Protein AF-A0A2E3XR03-F1 (afdb_monomer_lite)

Structure (mmCIF, N/CA/C/O backbone):
data_AF-A0A2E3XR03-F1
#
_entry.id   AF-A0A2E3XR03-F1
#
loop_
_atom_site.group_PDB
_atom_site.id
_atom_site.type_symbol
_atom_site.label_atom_id
_atom_site.label_alt_id
_atom_site.label_comp_id
_atom_site.label_asym_id
_atom_site.label_entity_id
_atom_site.label_seq_id
_atom_site.pdbx_PDB_ins_code
_atom_site.Cartn_x
_atom_site.Cartn_y
_atom_site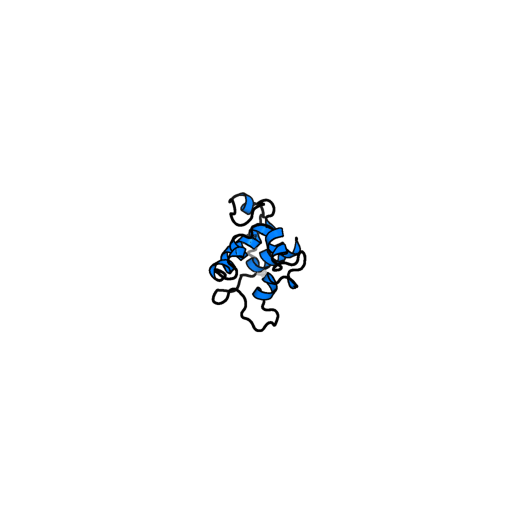.Cartn_z
_atom_site.occupancy
_atom_site.B_iso_or_equiv
_atom_site.auth_seq_id
_atom_site.auth_comp_id
_atom_site.auth_asym_id
_atom_site.auth_atom_id
_atom_site.pdbx_PDB_model_num
ATOM 1 N N . MET A 1 1 ? 19.435 50.518 60.072 1.00 50.97 1 MET A N 1
ATOM 2 C CA . MET A 1 1 ? 19.180 51.138 58.752 1.00 50.97 1 MET A CA 1
ATOM 3 C C . MET A 1 1 ? 20.133 50.548 57.722 1.00 50.97 1 MET A C 1
ATOM 5 O O . MET A 1 1 ? 21.318 50.822 57.814 1.00 50.97 1 MET A O 1
ATOM 9 N N . LYS A 1 2 ? 19.630 49.732 56.790 1.00 50.34 2 LYS A N 1
ATOM 10 C CA . LYS A 1 2 ? 20.050 49.631 55.377 1.00 50.34 2 LYS A CA 1
ATOM 11 C C . LYS A 1 2 ? 19.205 48.523 54.752 1.00 50.34 2 LYS A C 1
ATOM 13 O O . LYS A 1 2 ? 19.247 47.375 55.176 1.00 50.34 2 LYS A O 1
ATOM 18 N N . ARG A 1 3 ? 18.301 48.956 53.877 1.00 48.72 3 ARG A N 1
ATOM 19 C CA . ARG A 1 3 ? 17.231 48.160 53.282 1.00 48.72 3 ARG A CA 1
ATOM 20 C C . ARG A 1 3 ? 17.839 47.199 52.262 1.00 48.72 3 ARG A C 1
ATOM 22 O O . ARG A 1 3 ? 18.673 47.610 51.461 1.00 48.72 3 ARG A O 1
ATOM 29 N N . ILE A 1 4 ? 17.419 45.941 52.339 1.00 57.28 4 ILE A N 1
ATOM 30 C CA . ILE A 1 4 ? 17.752 44.869 51.403 1.00 57.28 4 ILE A CA 1
ATOM 31 C C . ILE A 1 4 ? 17.272 45.317 50.019 1.00 57.28 4 ILE A C 1
ATOM 33 O O . ILE A 1 4 ? 16.091 45.606 49.834 1.00 57.28 4 ILE A O 1
ATOM 37 N N . VAL A 1 5 ? 18.207 45.468 49.081 1.00 57.94 5 VAL A N 1
ATOM 38 C CA . VAL A 1 5 ? 17.913 45.880 47.708 1.00 57.94 5 VAL A CA 1
ATOM 39 C C . VAL A 1 5 ? 17.308 44.682 46.985 1.00 57.94 5 VAL A C 1
ATOM 41 O O . VAL A 1 5 ? 17.916 43.619 46.897 1.00 57.94 5 VAL A O 1
ATOM 44 N N . SER A 1 6 ? 16.073 44.863 46.529 1.00 50.47 6 SER A N 1
ATOM 45 C CA . SER A 1 6 ? 15.223 43.857 45.907 1.00 50.47 6 SER A CA 1
ATOM 46 C C . SER A 1 6 ? 15.861 43.250 44.655 1.00 50.47 6 SER A C 1
ATOM 48 O O . SER A 1 6 ? 16.056 43.935 43.650 1.00 50.47 6 SER A O 1
ATOM 50 N N . LEU A 1 7 ? 16.132 41.945 44.707 1.00 48.62 7 LEU A N 1
ATOM 51 C CA . LEU A 1 7 ? 16.500 41.118 43.563 1.00 48.62 7 LEU A CA 1
ATOM 52 C C . LEU A 1 7 ? 15.284 41.011 42.630 1.00 48.62 7 LEU A C 1
ATOM 54 O O . LEU A 1 7 ? 14.325 40.297 42.921 1.00 48.62 7 LEU A O 1
ATOM 58 N N . LYS A 1 8 ? 15.286 41.762 41.524 1.00 50.16 8 LYS A N 1
ATOM 59 C CA . LYS A 1 8 ? 14.254 41.645 40.487 1.00 50.16 8 LYS A CA 1
ATOM 60 C C . LYS A 1 8 ? 14.514 40.389 39.659 1.00 50.16 8 LYS A C 1
ATOM 62 O O . LYS A 1 8 ? 15.224 40.423 38.660 1.00 50.16 8 LYS A O 1
ATOM 67 N N . ILE A 1 9 ? 13.934 39.281 40.105 1.00 54.22 9 ILE A N 1
ATOM 68 C CA . ILE A 1 9 ? 13.732 38.079 39.300 1.00 54.22 9 ILE A CA 1
ATOM 69 C C . ILE A 1 9 ? 12.732 38.448 38.195 1.00 54.22 9 ILE A C 1
ATOM 71 O O . ILE A 1 9 ? 11.537 38.587 38.446 1.00 54.22 9 ILE A O 1
ATOM 75 N N . TYR A 1 10 ? 13.222 38.661 36.975 1.00 51.12 10 TYR A N 1
ATOM 76 C CA . TYR A 1 10 ? 12.370 38.755 35.791 1.00 51.12 10 TYR A CA 1
ATOM 77 C C . TYR A 1 10 ? 12.003 37.336 35.349 1.00 51.12 10 TYR A C 1
ATOM 79 O O . TYR A 1 10 ? 12.617 36.771 34.449 1.00 51.12 10 TYR A O 1
ATOM 87 N N . ILE A 1 11 ? 11.005 36.744 36.005 1.00 50.66 11 ILE A N 1
ATOM 88 C CA . ILE A 1 11 ? 10.269 35.612 35.436 1.00 50.66 11 ILE A CA 1
ATOM 89 C C . ILE A 1 11 ? 9.294 36.213 34.421 1.00 50.66 11 ILE A C 1
ATOM 91 O O . ILE A 1 11 ? 8.190 36.630 34.763 1.00 50.66 11 ILE A O 1
ATOM 95 N N . VAL A 1 12 ? 9.728 36.309 33.164 1.00 52.25 12 VAL A N 1
ATOM 96 C CA . VAL A 1 12 ? 8.807 36.466 32.034 1.00 52.25 12 VAL A CA 1
ATOM 97 C C . VAL A 1 12 ? 8.302 35.066 31.697 1.00 52.25 12 VAL A C 1
ATOM 99 O O . VAL A 1 12 ? 8.880 34.345 30.890 1.00 52.25 12 VAL A O 1
ATOM 102 N N . VAL A 1 13 ? 7.235 34.661 32.384 1.00 56.69 13 VAL A N 1
ATOM 103 C CA . VAL A 1 13 ? 6.343 33.585 31.939 1.00 56.69 13 VAL A CA 1
ATOM 104 C C . VAL A 1 13 ? 5.382 34.211 30.936 1.00 56.69 13 VAL A C 1
ATOM 106 O O . VAL A 1 13 ? 4.437 34.890 31.319 1.00 56.69 13 VAL A O 1
ATOM 109 N N . ALA A 1 14 ? 5.689 34.035 29.655 1.00 58.31 14 ALA A N 1
ATOM 110 C CA . ALA A 1 14 ? 4.795 34.168 28.503 1.00 58.31 14 ALA A CA 1
ATOM 111 C C . ALA A 1 14 ? 5.648 33.817 27.276 1.00 58.31 14 ALA A C 1
ATOM 113 O O . ALA A 1 14 ? 6.439 34.623 26.800 1.00 58.31 14 ALA A O 1
ATOM 114 N N . THR A 1 15 ? 5.639 32.576 26.809 1.00 54.91 15 THR A N 1
ATOM 115 C CA . THR A 1 15 ? 4.728 32.205 25.724 1.00 54.91 15 THR A CA 1
ATOM 116 C C . THR A 1 15 ? 4.642 30.683 25.661 1.00 54.91 15 THR A C 1
ATOM 118 O O . THR A 1 15 ? 5.485 29.997 25.090 1.00 54.91 15 THR A O 1
ATOM 121 N N . LEU A 1 16 ? 3.598 30.147 26.288 1.00 53.38 16 LEU A N 1
ATOM 122 C CA . LEU A 1 16 ? 3.034 28.876 25.866 1.00 53.38 16 LEU A CA 1
ATOM 123 C C . LEU A 1 16 ? 2.403 29.068 24.482 1.00 53.38 16 LEU A C 1
ATOM 125 O O . LEU A 1 16 ? 1.853 30.126 24.188 1.00 53.38 16 LEU A O 1
ATOM 129 N N . VAL A 1 17 ? 2.452 27.985 23.709 1.00 60.62 17 VAL A N 1
ATOM 130 C CA . VAL A 1 17 ? 1.625 27.674 22.537 1.00 60.62 17 VAL A CA 1
ATOM 131 C C . VAL A 1 17 ? 1.787 28.558 21.295 1.00 60.62 17 VAL A C 1
ATOM 133 O O . VAL A 1 17 ? 0.850 29.173 20.809 1.00 60.62 17 VAL A O 1
ATOM 136 N N . ALA A 1 18 ? 2.950 28.439 20.658 1.00 58.12 18 ALA A N 1
ATOM 137 C CA . ALA A 1 18 ? 2.961 28.133 19.226 1.00 58.12 18 ALA A CA 1
ATOM 138 C C . ALA A 1 18 ? 3.403 26.673 19.048 1.00 58.12 18 ALA A C 1
ATOM 140 O O . ALA A 1 18 ? 4.377 26.353 18.375 1.00 58.12 18 ALA A O 1
ATOM 141 N N . SER A 1 19 ? 2.674 25.775 19.719 1.00 50.38 19 SER A N 1
ATOM 142 C CA . SER A 1 19 ? 2.466 24.454 19.153 1.00 50.38 19 SER A CA 1
ATOM 143 C C . SER A 1 19 ? 1.812 24.737 17.809 1.00 50.38 19 SER A C 1
ATOM 145 O O . SER A 1 19 ? 0.665 25.186 17.766 1.00 50.38 19 SER A O 1
ATOM 147 N N . CYS A 1 20 ? 2.543 24.537 16.716 1.00 55.31 20 CYS A N 1
ATOM 148 C CA . CYS A 1 20 ? 1.895 24.112 15.493 1.00 55.31 20 CYS A CA 1
ATOM 149 C C . CYS A 1 20 ? 1.246 22.774 15.839 1.00 55.31 20 CYS A C 1
ATOM 151 O O . CYS A 1 20 ? 1.797 21.709 15.579 1.00 55.31 20 CYS A O 1
ATOM 153 N N . GLY A 1 21 ? 0.079 22.849 16.475 1.00 53.94 21 GLY A N 1
ATOM 154 C CA . GLY A 1 21 ? -0.918 21.812 16.462 1.00 53.94 21 GLY A CA 1
ATOM 155 C C . GLY A 1 21 ? -1.399 21.729 15.029 1.00 53.94 21 GLY A C 1
ATOM 156 O O . GLY A 1 21 ? -2.528 22.093 14.727 1.00 53.94 21 GLY A O 1
ATOM 157 N N . GLN A 1 22 ? -0.542 21.228 14.141 1.00 53.59 22 GLN A N 1
ATOM 158 C CA . GLN A 1 22 ? -1.043 20.262 13.196 1.00 53.59 22 GLN A CA 1
ATOM 159 C C . GLN A 1 22 ? -1.468 19.092 14.078 1.00 53.59 22 GLN A C 1
ATOM 161 O O . GLN A 1 22 ? -0.707 18.174 14.368 1.00 53.59 22 GLN A O 1
ATOM 166 N N . SER A 1 23 ? -2.698 19.175 14.593 1.00 47.78 23 SER A N 1
ATOM 167 C CA . SER A 1 23 ? -3.475 17.962 14.692 1.00 47.78 23 SER A CA 1
ATOM 168 C C . SER A 1 23 ? -3.407 17.403 13.284 1.00 47.78 23 SER A C 1
ATOM 170 O O . SER A 1 23 ? -4.000 17.973 12.370 1.00 47.78 23 SER A O 1
ATOM 172 N N . PHE A 1 24 ? -2.623 16.351 13.090 1.00 49.44 24 PHE A N 1
ATOM 173 C CA . PHE A 1 24 ? -2.913 15.425 12.019 1.00 49.44 24 PHE A CA 1
ATOM 174 C C . PHE A 1 24 ? -4.289 14.866 12.374 1.00 49.44 24 PHE A C 1
ATOM 176 O O . PHE A 1 24 ? -4.421 13.845 13.042 1.00 49.44 24 PHE A O 1
ATOM 183 N N . ASN A 1 25 ? -5.342 15.609 12.040 1.00 49.38 25 ASN A N 1
ATOM 184 C CA . ASN A 1 25 ? -6.600 14.973 11.772 1.00 49.38 25 ASN A CA 1
ATOM 185 C C . ASN A 1 25 ? -6.354 14.273 10.443 1.00 49.38 25 ASN A C 1
ATOM 187 O O . ASN A 1 25 ? -6.517 14.850 9.372 1.00 49.38 25 ASN A O 1
ATOM 191 N N . SER A 1 26 ? -5.940 13.012 10.527 1.00 54.59 26 SER A N 1
ATOM 192 C CA . SER A 1 26 ? -6.237 12.028 9.496 1.00 54.59 26 SER A CA 1
ATOM 193 C C . SER A 1 26 ? -7.759 11.924 9.427 1.00 54.59 26 SER A C 1
ATOM 195 O O . SER A 1 26 ? -8.361 10.976 9.922 1.00 54.59 26 SER A O 1
ATOM 197 N N . ASN A 1 27 ? -8.419 12.973 8.933 1.00 48.53 27 ASN A N 1
ATOM 198 C CA . ASN A 1 27 ? -9.809 12.891 8.569 1.00 48.53 27 ASN A CA 1
ATOM 199 C C . ASN A 1 27 ? -9.807 12.050 7.310 1.00 48.53 27 ASN A C 1
ATOM 201 O O . ASN A 1 27 ? -9.638 12.534 6.196 1.00 48.53 27 ASN A O 1
ATOM 205 N N . THR A 1 28 ? -10.058 10.776 7.547 1.00 55.59 28 THR A N 1
ATOM 206 C CA . THR A 1 28 ? -10.488 9.740 6.617 1.00 55.59 28 THR A CA 1
ATOM 207 C C . THR A 1 28 ? -11.620 10.219 5.676 1.00 55.59 28 THR A C 1
ATOM 209 O O . THR A 1 28 ? -11.974 9.555 4.712 1.00 55.59 28 THR A O 1
ATOM 212 N N . THR A 1 29 ? -12.195 11.397 5.939 1.00 52.75 29 THR A N 1
ATOM 213 C CA . THR A 1 29 ? -13.235 12.082 5.173 1.00 52.75 29 THR A CA 1
ATOM 214 C C . THR A 1 29 ? -12.732 12.985 4.039 1.00 52.75 29 THR A C 1
ATOM 216 O O . THR A 1 29 ? -13.526 13.265 3.146 1.00 52.75 29 THR A O 1
ATOM 219 N N . ASP A 1 30 ? -11.468 13.437 4.012 1.00 55.12 30 ASP A N 1
ATOM 220 C CA . 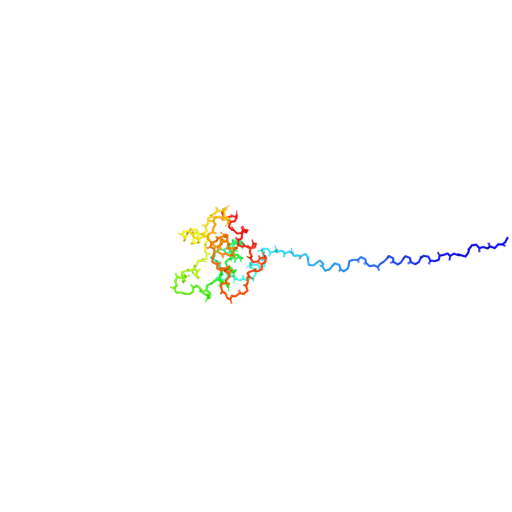ASP A 1 30 ? -10.954 14.240 2.874 1.00 55.12 30 ASP A CA 1
ATOM 221 C C . ASP A 1 30 ? -10.875 13.402 1.588 1.00 55.12 30 ASP A C 1
ATOM 223 O O . ASP A 1 30 ? -11.058 13.911 0.483 1.00 55.12 30 ASP A O 1
ATOM 227 N N . TYR A 1 31 ? -10.730 12.086 1.752 1.00 53.50 31 TYR A N 1
ATOM 228 C CA . TYR A 1 31 ? -10.873 11.094 0.696 1.00 53.50 31 TYR A CA 1
ATOM 229 C C . TYR A 1 31 ? -12.256 11.129 0.012 1.00 53.50 31 TYR A C 1
ATOM 231 O O . TYR A 1 31 ? -12.358 10.882 -1.180 1.00 53.50 31 TYR A O 1
ATOM 239 N N . LEU A 1 32 ? -13.330 11.482 0.730 1.00 55.12 32 LEU A N 1
ATOM 240 C CA . LEU A 1 32 ? -14.679 11.592 0.153 1.00 55.12 32 LEU A CA 1
ATOM 241 C C . LEU A 1 32 ? -14.909 12.922 -0.585 1.00 55.12 32 LEU A C 1
ATOM 243 O O . LEU A 1 32 ? -15.922 13.078 -1.269 1.00 55.12 32 LEU A O 1
ATOM 247 N N . LEU A 1 33 ? -14.006 13.896 -0.428 1.00 55.88 33 LEU A N 1
ATOM 248 C CA . LEU A 1 33 ? -14.110 15.221 -1.050 1.00 55.88 33 LEU A CA 1
ATOM 249 C C . LEU A 1 33 ? -13.426 15.289 -2.420 1.00 55.88 33 LEU A C 1
ATOM 251 O O . LEU A 1 33 ? -13.697 16.211 -3.192 1.00 55.88 33 LEU A O 1
ATOM 255 N N . LEU A 1 34 ? -12.588 14.304 -2.746 1.00 52.56 34 LEU A N 1
ATOM 256 C CA . LEU A 1 34 ? -11.993 14.117 -4.063 1.00 52.56 34 LEU A CA 1
ATOM 257 C C . LEU A 1 34 ? -12.373 12.716 -4.545 1.00 52.56 34 LEU A C 1
ATOM 259 O O . LEU A 1 34 ? -12.065 11.763 -3.845 1.00 52.56 34 LEU A O 1
ATOM 263 N N . PRO A 1 35 ? -13.017 12.540 -5.712 1.00 52.50 35 PRO A N 1
ATOM 264 C CA . PRO A 1 35 ? -13.245 11.202 -6.241 1.00 52.50 35 PRO A CA 1
ATOM 265 C C . PRO A 1 35 ? -11.881 10.543 -6.454 1.00 52.50 35 PRO A C 1
ATOM 267 O O . PRO A 1 35 ? -11.147 10.918 -7.370 1.00 52.50 35 PRO A O 1
ATOM 270 N N . SER A 1 36 ? -11.509 9.598 -5.596 1.00 62.19 36 SER A N 1
ATOM 271 C CA . SER A 1 36 ? -10.273 8.863 -5.793 1.00 62.19 36 SER A CA 1
ATOM 272 C C . SER A 1 36 ? -10.552 7.778 -6.812 1.00 62.19 36 SER A C 1
ATOM 274 O O . SER A 1 36 ? -11.380 6.895 -6.633 1.00 62.19 36 SER A O 1
ATOM 276 N N . ASN A 1 37 ? -9.829 7.817 -7.913 1.00 75.56 37 ASN A N 1
ATOM 277 C CA . ASN A 1 37 ? -9.876 6.791 -8.943 1.00 75.56 37 ASN A CA 1
ATOM 278 C C . ASN A 1 37 ? -9.134 5.504 -8.533 1.00 75.56 37 ASN A C 1
ATOM 280 O O . ASN A 1 37 ? -8.896 4.653 -9.386 1.00 75.56 37 ASN A O 1
ATOM 284 N N . TYR A 1 38 ? -8.741 5.368 -7.261 1.00 85.19 38 TYR A N 1
ATOM 285 C CA . TYR A 1 38 ? -7.901 4.273 -6.786 1.00 85.19 38 TYR A CA 1
ATOM 286 C C . TYR A 1 38 ? -8.690 3.099 -6.206 1.00 85.19 38 TYR A C 1
ATOM 288 O O . TYR A 1 38 ? -8.108 2.045 -6.004 1.00 85.19 38 TYR A O 1
ATOM 296 N N . CYS A 1 39 ? -9.989 3.211 -5.942 1.00 90.06 39 CYS A N 1
ATOM 297 C CA . CYS A 1 39 ? -10.797 2.077 -5.484 1.00 90.06 39 CYS A CA 1
ATOM 298 C C . CYS A 1 39 ? -12.234 2.185 -6.008 1.00 90.06 39 CYS A C 1
ATOM 300 O O . CYS A 1 39 ? -12.699 3.263 -6.379 1.00 90.06 39 CYS A O 1
ATOM 302 N N . GLU A 1 40 ? -12.945 1.061 -6.046 1.00 90.31 40 GLU A N 1
ATOM 303 C CA . GLU A 1 40 ? -14.339 1.032 -6.502 1.00 90.31 40 GLU A CA 1
ATOM 304 C C . GLU A 1 40 ? -15.298 1.566 -5.429 1.00 90.31 40 GLU A C 1
ATOM 306 O O . GLU A 1 40 ? -16.145 2.413 -5.708 1.00 90.31 40 GLU A O 1
ATOM 311 N N . ASP A 1 41 ? -15.127 1.110 -4.186 1.00 88.56 41 ASP A N 1
ATOM 312 C CA . ASP A 1 41 ? -15.931 1.539 -3.045 1.00 88.56 41 ASP A CA 1
ATOM 313 C C . ASP A 1 41 ? -15.226 2.654 -2.270 1.00 88.56 41 ASP A C 1
ATOM 315 O O . ASP A 1 41 ? -14.383 2.402 -1.410 1.00 88.56 41 ASP A O 1
ATOM 319 N N . GLN A 1 42 ? -15.627 3.895 -2.544 1.00 86.00 42 GLN A N 1
ATOM 320 C CA . GLN A 1 42 ? -15.085 5.089 -1.890 1.00 86.00 42 GLN A CA 1
ATOM 321 C C . GLN A 1 42 ? -15.380 5.148 -0.380 1.00 86.00 42 GLN A C 1
ATOM 323 O O . GLN A 1 42 ? -14.766 5.929 0.343 1.00 86.00 42 GLN A O 1
ATOM 328 N N . SER A 1 43 ? -16.337 4.360 0.119 1.00 86.06 43 SER A N 1
ATOM 329 C CA . SER A 1 43 ? -16.596 4.287 1.559 1.00 86.06 43 SER A CA 1
ATOM 330 C C . SER A 1 43 ? -15.543 3.452 2.295 1.00 86.06 43 SER A C 1
ATOM 332 O O . SER A 1 43 ? -15.340 3.646 3.494 1.00 86.06 43 SER A O 1
ATOM 334 N N . ASN A 1 44 ? -14.812 2.587 1.581 1.00 88.94 44 ASN A N 1
ATOM 335 C CA . ASN A 1 44 ? -13.687 1.829 2.118 1.00 88.94 44 ASN A CA 1
ATOM 336 C C . ASN A 1 44 ? -12.386 2.632 2.032 1.00 88.94 44 ASN A C 1
ATOM 338 O O . ASN A 1 44 ? -11.443 2.297 1.318 1.00 88.94 44 ASN A O 1
ATOM 342 N N . THR A 1 45 ? -12.326 3.692 2.818 1.00 90.12 45 THR A N 1
ATOM 343 C CA . THR A 1 45 ? -11.213 4.644 2.846 1.00 90.12 45 THR A CA 1
ATOM 344 C C . THR A 1 45 ? -9.850 3.980 3.060 1.00 90.12 45 THR A C 1
ATOM 346 O O . THR A 1 45 ? -8.878 4.385 2.434 1.00 90.12 45 THR A O 1
ATOM 349 N N . SER A 1 46 ? -9.779 2.912 3.866 1.00 92.62 46 SER A N 1
ATOM 350 C CA . SER A 1 46 ? -8.531 2.175 4.111 1.00 92.62 46 SER A CA 1
ATOM 351 C C . SER A 1 46 ? -7.975 1.504 2.853 1.00 92.62 46 SER A C 1
ATOM 353 O O . SER A 1 46 ? -6.792 1.661 2.552 1.00 92.62 46 SER A O 1
ATOM 355 N N . LEU A 1 47 ? -8.829 0.831 2.068 1.00 94.38 47 LEU A N 1
ATOM 356 C CA . LEU A 1 47 ? -8.433 0.289 0.769 1.00 94.38 47 LEU A CA 1
ATOM 357 C C . LEU A 1 47 ? -7.944 1.413 -0.121 1.00 94.38 47 LEU A C 1
ATOM 359 O O . LEU A 1 47 ? -6.902 1.291 -0.744 1.00 94.38 47 LEU A O 1
ATOM 363 N N . CYS A 1 48 ? -8.685 2.505 -0.195 1.00 93.19 48 CYS A N 1
ATOM 364 C CA . CYS A 1 48 ? -8.401 3.526 -1.178 1.00 93.19 48 CYS A CA 1
ATOM 365 C C . CYS A 1 48 ? -7.121 4.317 -0.880 1.00 93.19 48 CYS A C 1
ATOM 367 O O . CYS A 1 48 ? -6.390 4.656 -1.810 1.00 93.19 48 CYS A O 1
ATOM 369 N N . GLU A 1 49 ? -6.814 4.558 0.396 1.00 92.12 49 GLU A N 1
ATOM 370 C CA . GLU A 1 49 ? -5.539 5.127 0.842 1.00 92.12 49 GLU A CA 1
ATOM 371 C C . GLU A 1 49 ? -4.365 4.183 0.552 1.00 92.12 49 GLU A C 1
ATOM 373 O O . GLU A 1 49 ? -3.327 4.624 0.057 1.00 92.12 49 GLU A O 1
ATOM 378 N N . ALA A 1 50 ? -4.516 2.883 0.821 1.00 94.50 50 ALA A N 1
ATOM 379 C CA . ALA A 1 50 ? -3.492 1.896 0.491 1.00 94.50 50 ALA A CA 1
ATOM 380 C C . ALA A 1 50 ? -3.300 1.774 -1.026 1.00 94.50 50 ALA A C 1
ATOM 382 O O . ALA A 1 50 ? -2.172 1.719 -1.517 1.00 94.50 50 ALA A O 1
ATOM 383 N N . ASN A 1 51 ? -4.394 1.777 -1.784 1.00 93.88 51 ASN A N 1
ATOM 384 C CA . ASN A 1 51 ? -4.358 1.600 -3.224 1.00 93.88 51 ASN A CA 1
ATOM 385 C C . ASN A 1 51 ? -3.805 2.836 -3.935 1.00 93.88 51 ASN A C 1
ATOM 387 O O . ASN A 1 51 ? -3.108 2.686 -4.926 1.00 93.88 51 ASN A O 1
ATOM 391 N N . GLU A 1 52 ? -3.999 4.047 -3.412 1.00 92.81 52 GLU A N 1
ATOM 392 C CA . GLU A 1 52 ? -3.262 5.224 -3.888 1.00 92.81 52 GLU A CA 1
ATOM 393 C C . GLU A 1 52 ? -1.743 4.983 -3.835 1.00 92.81 52 GLU A C 1
ATOM 395 O O . GLU A 1 52 ? -1.034 5.233 -4.813 1.00 92.81 52 GLU A O 1
ATOM 400 N N . VAL A 1 53 ? -1.230 4.441 -2.726 1.00 92.25 53 VAL A N 1
ATOM 401 C CA . VAL A 1 53 ? 0.201 4.127 -2.587 1.00 92.25 53 VAL A CA 1
ATOM 402 C C . VAL A 1 53 ? 0.610 3.026 -3.568 1.00 92.25 53 VAL A C 1
ATOM 404 O O . VAL A 1 53 ? 1.575 3.201 -4.310 1.00 92.25 53 VAL A O 1
ATOM 407 N N . LEU A 1 54 ? -0.126 1.914 -3.626 1.00 92.25 54 LEU A N 1
ATOM 408 C CA . LEU A 1 54 ? 0.189 0.791 -4.521 1.00 92.25 54 LEU A CA 1
ATOM 409 C C . LEU A 1 54 ? 0.180 1.226 -5.994 1.00 92.25 54 LEU A C 1
ATOM 411 O O . LEU A 1 54 ? 1.108 0.925 -6.748 1.00 92.25 54 LEU A O 1
ATOM 415 N N . GLN A 1 55 ? -0.821 2.004 -6.399 1.00 90.00 55 GLN A N 1
ATOM 416 C CA . GLN A 1 55 ? -0.968 2.467 -7.774 1.00 90.00 55 GLN A CA 1
ATOM 417 C C . GLN A 1 55 ? 0.069 3.528 -8.157 1.00 90.00 55 GLN A C 1
ATOM 419 O O . GLN A 1 55 ? 0.483 3.579 -9.308 1.00 90.00 55 GLN A O 1
ATOM 424 N N . THR A 1 56 ? 0.540 4.359 -7.227 1.00 88.81 56 THR A N 1
ATOM 425 C CA . THR A 1 56 ? 1.524 5.413 -7.545 1.00 88.81 56 THR A CA 1
ATOM 426 C C . THR A 1 56 ? 2.976 4.967 -7.388 1.00 88.81 56 THR A C 1
ATOM 428 O O . THR A 1 56 ? 3.858 5.513 -8.055 1.00 88.81 56 THR A O 1
ATOM 431 N N . LYS A 1 57 ? 3.252 3.990 -6.517 1.00 89.12 57 LYS A N 1
ATOM 432 C CA . LYS A 1 57 ? 4.619 3.541 -6.200 1.00 89.12 57 LYS A CA 1
ATOM 433 C C . LYS A 1 57 ? 5.011 2.233 -6.866 1.00 89.12 57 LYS A C 1
ATOM 435 O O . LYS A 1 57 ? 6.208 1.979 -6.993 1.00 89.12 57 LYS A O 1
ATOM 440 N N . CYS A 1 58 ? 4.048 1.392 -7.242 1.00 87.69 58 CYS A N 1
ATOM 441 C CA . CYS A 1 58 ? 4.351 0.047 -7.725 1.00 87.69 58 CYS A CA 1
ATOM 442 C C . CYS A 1 58 ? 4.132 -0.096 -9.232 1.00 87.69 58 CYS A C 1
ATOM 444 O O . CYS A 1 58 ? 5.019 -0.595 -9.921 1.00 87.69 58 CYS A O 1
ATOM 446 N N . THR A 1 59 ? 2.986 0.331 -9.765 1.00 83.75 59 THR A N 1
ATOM 447 C CA . THR A 1 59 ? 2.581 -0.059 -11.128 1.00 83.75 59 THR A CA 1
ATOM 448 C C . THR A 1 59 ? 3.472 0.491 -12.236 1.00 83.75 59 THR A C 1
ATOM 450 O O . THR A 1 59 ? 3.686 -0.224 -13.206 1.00 83.75 59 THR A O 1
ATOM 453 N N . SER A 1 60 ? 4.095 1.660 -12.060 1.00 81.25 60 SER A N 1
ATOM 454 C CA . SER A 1 60 ? 4.997 2.270 -13.055 1.00 81.25 60 SER A CA 1
ATOM 455 C C . SER A 1 60 ? 6.230 1.424 -13.404 1.00 81.25 60 SER A C 1
ATOM 457 O O . SER A 1 60 ? 6.737 1.495 -14.519 1.00 81.25 60 SER A O 1
ATOM 459 N N . CYS A 1 61 ? 6.715 0.606 -12.464 1.00 81.81 61 CYS A N 1
ATOM 460 C CA . CYS A 1 61 ? 7.822 -0.334 -12.683 1.00 81.81 61 CYS A CA 1
ATOM 461 C C . CYS A 1 61 ? 7.343 -1.782 -12.870 1.00 81.81 61 CYS A C 1
ATOM 463 O O . CYS A 1 61 ? 8.142 -2.667 -13.177 1.00 81.81 61 CYS A O 1
ATOM 465 N N . HIS A 1 62 ? 6.053 -2.032 -12.652 1.00 85.50 62 HIS A N 1
ATOM 466 C CA . HIS A 1 62 ? 5.419 -3.345 -12.721 1.00 85.50 62 HIS A CA 1
ATOM 467 C C . HIS A 1 62 ? 4.541 -3.510 -13.972 1.00 85.50 62 HIS A C 1
ATOM 469 O O . HIS A 1 62 ? 3.712 -4.414 -14.041 1.00 85.50 62 HIS A O 1
ATOM 475 N N . GLU A 1 63 ? 4.774 -2.691 -14.995 1.00 78.88 63 GLU A N 1
ATOM 476 C CA . GLU A 1 63 ? 4.155 -2.834 -16.310 1.00 78.88 63 GLU A CA 1
ATOM 477 C C . GLU A 1 63 ? 4.667 -4.110 -17.023 1.00 78.88 63 GLU A C 1
ATOM 479 O O . GLU A 1 63 ? 5.859 -4.426 -17.019 1.00 78.88 63 GLU A O 1
ATOM 484 N N . GLY A 1 64 ? 3.755 -4.876 -17.628 1.00 82.19 64 GLY A N 1
ATOM 485 C CA . GLY A 1 64 ? 4.035 -6.013 -18.516 1.00 82.19 64 GLY A CA 1
ATOM 486 C C . GLY A 1 64 ? 3.991 -7.417 -17.898 1.00 82.19 64 GLY A C 1
ATOM 487 O O . GLY A 1 64 ? 3.447 -8.314 -18.527 1.00 82.19 64 GLY A O 1
ATOM 488 N N . TYR A 1 65 ? 4.583 -7.648 -16.719 1.00 79.81 65 TYR A N 1
ATOM 489 C CA . TYR A 1 65 ? 4.454 -8.948 -16.015 1.00 79.81 65 TYR A CA 1
ATOM 490 C C . TYR A 1 65 ? 3.394 -8.911 -14.902 1.00 79.81 65 TYR A C 1
ATOM 492 O O . TYR A 1 65 ? 2.812 -9.933 -14.547 1.00 79.81 65 TYR A O 1
ATOM 500 N N . HIS A 1 66 ? 3.171 -7.728 -14.330 1.00 82.75 66 HIS A N 1
ATOM 501 C CA . HIS A 1 66 ? 2.254 -7.454 -13.221 1.00 82.75 66 HIS A CA 1
ATOM 502 C C . HIS A 1 66 ? 1.272 -6.320 -13.575 1.00 82.75 66 HIS A C 1
ATOM 504 O O . HIS A 1 66 ? 0.728 -5.623 -12.722 1.00 82.75 66 HIS A O 1
ATOM 510 N N . ASP A 1 67 ? 1.034 -6.148 -14.865 1.00 83.38 67 ASP A N 1
ATOM 511 C CA . ASP A 1 67 ? 0.161 -5.171 -15.505 1.00 83.38 67 ASP A CA 1
ATOM 512 C C . ASP A 1 67 ? -1.292 -5.239 -15.016 1.00 83.38 67 ASP A C 1
ATOM 514 O O . ASP A 1 67 ? -1.990 -4.224 -15.015 1.00 83.38 67 ASP A O 1
ATOM 518 N N . THR A 1 68 ? -1.746 -6.390 -14.515 1.00 88.19 68 THR A N 1
ATOM 519 C CA . THR A 1 68 ? -3.094 -6.529 -13.946 1.00 88.19 68 THR A CA 1
ATOM 520 C C . THR A 1 68 ? -3.287 -5.769 -12.636 1.00 88.19 68 THR A C 1
ATOM 522 O O . THR A 1 68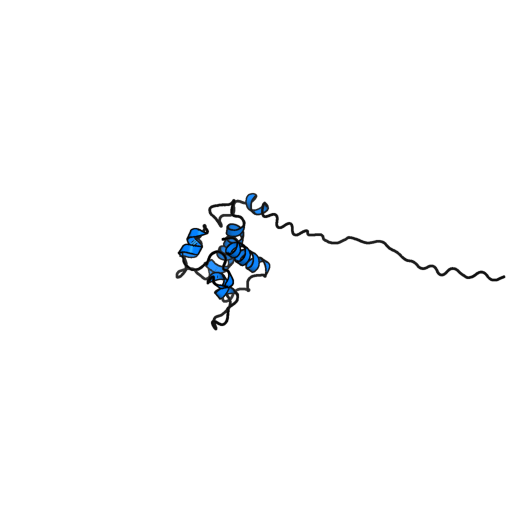 ? -4.423 -5.435 -12.303 1.00 88.19 68 THR A O 1
ATOM 525 N N . TRP A 1 69 ? -2.217 -5.447 -11.902 1.00 89.62 69 TRP A N 1
ATOM 526 C CA . TRP A 1 69 ? -2.321 -4.769 -10.603 1.00 89.62 69 TRP A CA 1
ATOM 527 C C . TRP A 1 69 ? -2.909 -3.364 -10.736 1.00 89.62 69 TRP A C 1
ATOM 529 O O . TRP A 1 69 ? -3.610 -2.900 -9.839 1.00 89.62 69 TRP A O 1
ATOM 539 N N . ALA A 1 70 ? -2.702 -2.715 -11.886 1.00 87.25 70 ALA A N 1
ATOM 540 C CA . ALA A 1 70 ? -3.302 -1.419 -12.197 1.00 87.25 70 ALA A CA 1
ATOM 541 C C . ALA A 1 70 ? -4.841 -1.452 -12.217 1.00 87.25 70 ALA A C 1
ATOM 543 O O . ALA A 1 70 ? -5.486 -0.424 -12.028 1.00 87.25 70 ALA A O 1
ATOM 544 N N . ALA A 1 71 ? -5.434 -2.631 -12.422 1.00 89.94 71 ALA A N 1
ATOM 545 C CA . ALA A 1 71 ? -6.878 -2.832 -12.417 1.00 89.94 71 ALA A CA 1
ATOM 546 C C . ALA A 1 71 ? -7.432 -3.259 -11.047 1.00 89.94 71 ALA A C 1
ATOM 548 O O . ALA A 1 71 ? -8.648 -3.353 -10.888 1.00 89.94 71 ALA A O 1
ATOM 549 N N . TYR A 1 72 ? -6.582 -3.542 -10.054 1.00 93.62 72 TYR A N 1
ATOM 550 C CA . TYR A 1 72 ? -7.051 -3.959 -8.735 1.00 93.62 72 TYR A CA 1
ATOM 551 C C . TYR A 1 72 ? -7.581 -2.750 -7.974 1.00 93.62 72 TYR A C 1
ATOM 553 O O . TYR A 1 72 ? -6.810 -1.931 -7.485 1.00 93.62 72 TYR A O 1
ATOM 561 N N . SER A 1 73 ? -8.906 -2.648 -7.874 1.00 93.62 73 SER A N 1
ATOM 562 C CA . SER A 1 73 ? -9.637 -1.563 -7.203 1.00 93.62 73 SER A CA 1
ATOM 563 C C . SER A 1 73 ? -10.493 -2.043 -6.021 1.00 93.62 73 SER A C 1
ATOM 565 O O . SER A 1 73 ? -11.196 -1.235 -5.411 1.00 93.62 73 SER A O 1
ATOM 567 N N . THR A 1 74 ? -10.453 -3.341 -5.694 1.00 95.81 74 THR A N 1
ATOM 568 C CA . THR A 1 74 ? -11.265 -3.980 -4.644 1.00 95.81 74 THR A CA 1
ATOM 569 C C . THR A 1 74 ? -10.412 -4.854 -3.724 1.00 95.81 74 THR A C 1
ATOM 571 O O . THR A 1 74 ? -9.379 -5.384 -4.134 1.00 95.81 74 THR A O 1
ATOM 574 N N . ASN A 1 75 ? -10.873 -5.067 -2.485 1.00 96.88 75 ASN A N 1
ATOM 575 C CA . ASN A 1 75 ? -10.252 -6.022 -1.556 1.00 96.88 75 ASN A CA 1
ATOM 576 C C . ASN A 1 75 ? -10.171 -7.431 -2.165 1.00 96.88 75 ASN A C 1
ATOM 578 O O . ASN A 1 75 ? -9.143 -8.095 -2.058 1.00 96.88 75 ASN A O 1
ATOM 582 N N . ALA A 1 76 ? -11.250 -7.869 -2.824 1.00 97.44 76 ALA A N 1
ATOM 583 C CA . ALA A 1 76 ? -11.337 -9.191 -3.433 1.00 97.44 76 ALA A CA 1
ATOM 584 C C . ALA A 1 76 ? -10.252 -9.396 -4.497 1.00 97.44 76 ALA A C 1
ATOM 586 O O . ALA A 1 76 ? -9.556 -10.401 -4.444 1.00 97.44 76 ALA A O 1
ATOM 587 N N . ALA A 1 77 ? -10.027 -8.420 -5.384 1.00 96.50 77 ALA A N 1
ATOM 588 C CA . ALA A 1 77 ? -8.993 -8.520 -6.414 1.00 96.50 77 ALA A CA 1
ATOM 589 C C . ALA A 1 77 ? -7.588 -8.720 -5.815 1.00 96.50 77 ALA A C 1
ATOM 591 O O . ALA A 1 77 ? -6.824 -9.576 -6.264 1.00 96.50 77 ALA A O 1
ATOM 592 N N . TRP A 1 78 ? -7.265 -7.977 -4.752 1.00 96.56 78 TRP A N 1
ATOM 593 C CA . TRP A 1 78 ? -5.988 -8.115 -4.053 1.00 96.56 78 TRP A CA 1
ATOM 594 C C . TRP A 1 78 ? -5.842 -9.468 -3.344 1.00 96.56 78 TRP A C 1
ATOM 596 O O . TRP A 1 78 ? -4.779 -10.085 -3.436 1.00 96.56 78 TRP A O 1
ATOM 606 N N . ILE A 1 79 ? -6.897 -9.965 -2.695 1.00 97.44 79 ILE A N 1
ATOM 607 C CA . ILE A 1 79 ? -6.891 -11.264 -2.001 1.00 97.44 79 ILE A CA 1
ATOM 608 C C . ILE A 1 79 ? -6.820 -12.427 -3.002 1.00 97.44 79 ILE A C 1
ATOM 610 O O . ILE A 1 79 ? -5.991 -13.323 -2.854 1.00 97.44 79 ILE A O 1
ATOM 614 N N . GLU A 1 80 ? -7.645 -12.408 -4.048 1.00 96.75 80 GLU A N 1
ATOM 615 C CA . GLU A 1 80 ? -7.712 -13.457 -5.076 1.00 96.75 80 GLU A CA 1
ATOM 616 C C . GLU A 1 80 ? -6.411 -13.571 -5.878 1.00 96.75 80 GLU A C 1
ATOM 618 O O . GLU A 1 80 ? -6.054 -14.662 -6.323 1.00 96.75 80 GLU A O 1
ATOM 623 N N . SER A 1 81 ? -5.659 -12.474 -6.010 1.00 94.69 81 SER A N 1
ATOM 624 C CA . SER A 1 81 ? -4.324 -12.493 -6.618 1.00 94.69 81 SER A CA 1
ATOM 625 C C . SER A 1 81 ? -3.273 -13.257 -5.797 1.00 94.69 81 SER A C 1
ATOM 627 O O . SER A 1 81 ? -2.204 -13.573 -6.319 1.00 94.69 81 SER A O 1
ATOM 629 N N . GLY A 1 82 ? -3.545 -13.530 -4.515 1.00 95.06 82 GLY A N 1
ATOM 630 C CA . GLY A 1 82 ? -2.604 -14.137 -3.570 1.00 95.06 82 GLY A CA 1
ATOM 631 C C . GLY A 1 82 ? -1.549 -13.177 -3.008 1.00 95.06 82 GLY A C 1
ATOM 632 O O . GLY A 1 82 ? -0.718 -13.596 -2.208 1.00 95.06 82 GLY A O 1
ATOM 633 N N . LEU A 1 83 ? -1.574 -11.896 -3.390 1.00 93.88 83 LEU A N 1
ATOM 634 C CA . LEU A 1 83 ? -0.614 -10.885 -2.926 1.00 93.88 83 LEU A CA 1
ATOM 635 C C . LEU A 1 83 ? -0.909 -10.370 -1.510 1.00 93.88 83 LEU A C 1
ATOM 637 O O . LEU A 1 83 ? -0.018 -9.832 -0.846 1.00 93.88 83 LEU A O 1
ATOM 641 N N . VAL A 1 84 ? -2.158 -10.520 -1.065 1.00 97.06 84 VAL A N 1
ATOM 642 C CA . VAL A 1 84 ? -2.656 -10.061 0.232 1.00 97.06 84 VAL A CA 1
ATOM 643 C C . VAL A 1 84 ? -3.317 -11.211 0.981 1.00 97.06 84 VAL A C 1
ATOM 645 O O . VAL A 1 84 ? -4.178 -11.909 0.451 1.00 97.06 84 VAL A O 1
ATOM 648 N N . VAL A 1 85 ? -2.937 -11.367 2.246 1.00 97.69 85 VAL A N 1
ATOM 649 C CA . VAL A 1 85 ? -3.554 -12.277 3.210 1.00 97.69 85 VAL A CA 1
ATOM 650 C C . VAL A 1 85 ? -4.328 -11.429 4.217 1.00 97.69 85 VAL A C 1
ATOM 652 O O . VAL A 1 85 ? -3.724 -10.698 5.002 1.00 97.69 85 VAL A O 1
ATOM 655 N N . ALA A 1 86 ? -5.660 -11.519 4.182 1.00 97.75 86 ALA A N 1
ATOM 656 C CA . ALA A 1 86 ? -6.546 -10.738 5.048 1.00 97.75 86 ALA A CA 1
ATOM 657 C C . ALA A 1 86 ? -6.178 -10.891 6.536 1.00 97.75 86 ALA A C 1
ATOM 659 O O . ALA A 1 86 ? -5.913 -12.002 7.008 1.00 97.75 86 ALA A O 1
ATOM 660 N N . GLY A 1 87 ? -6.096 -9.769 7.252 1.00 97.81 87 GLY A N 1
ATOM 661 C CA . GLY A 1 87 ? -5.698 -9.713 8.658 1.00 97.81 87 GLY A CA 1
ATOM 662 C C . GLY A 1 87 ? -4.231 -10.071 8.936 1.00 97.81 87 GLY A C 1
ATOM 663 O O . GLY A 1 87 ? -3.846 -10.177 10.100 1.00 97.81 87 GLY A O 1
ATOM 664 N N . ASN A 1 88 ? -3.396 -10.290 7.911 1.00 96.88 88 ASN A N 1
ATOM 665 C CA . ASN A 1 88 ? -1.999 -10.693 8.079 1.00 96.88 88 ASN A CA 1
ATOM 666 C C . ASN A 1 88 ? -1.041 -9.930 7.142 1.00 96.88 88 ASN A C 1
ATOM 668 O O . ASN A 1 88 ? -0.571 -10.480 6.138 1.00 96.88 88 ASN A O 1
ATOM 672 N N . PRO A 1 89 ? -0.668 -8.682 7.488 1.00 94.69 89 PRO A N 1
ATOM 673 C CA . PRO A 1 89 ? 0.298 -7.906 6.716 1.00 94.69 89 PRO A CA 1
ATOM 674 C C . PRO A 1 89 ? 1.651 -8.605 6.615 1.00 94.69 89 PRO A C 1
ATOM 676 O O . PRO A 1 89 ? 2.207 -8.703 5.531 1.00 94.69 89 PRO A O 1
ATOM 679 N N . ALA A 1 90 ? 2.160 -9.171 7.714 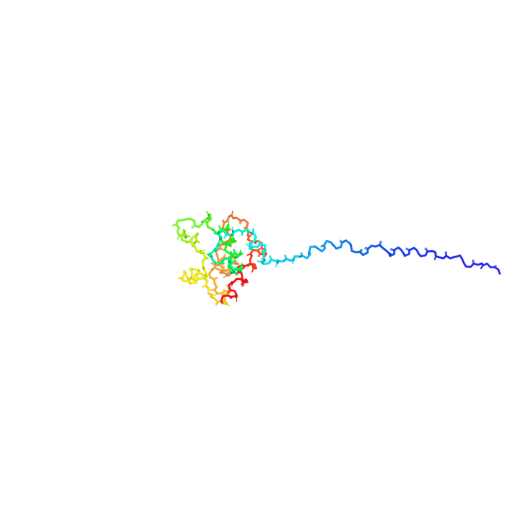1.00 91.62 90 ALA A N 1
ATOM 680 C CA . ALA A 1 90 ? 3.468 -9.830 7.728 1.00 91.62 90 ALA A CA 1
ATOM 681 C C . ALA A 1 90 ? 3.534 -11.080 6.830 1.00 91.62 90 ALA A C 1
ATOM 683 O O . ALA A 1 90 ? 4.616 -11.451 6.381 1.00 91.62 90 ALA A O 1
ATOM 684 N N . GLY A 1 91 ? 2.393 -11.728 6.579 1.00 92.62 91 GLY A N 1
ATOM 685 C CA . GLY A 1 91 ? 2.259 -12.846 5.643 1.00 92.62 91 GLY A CA 1
ATOM 686 C C . GLY A 1 91 ? 1.826 -12.445 4.234 1.00 92.62 91 GLY A C 1
ATOM 687 O O . GLY A 1 91 ? 1.670 -13.326 3.395 1.00 92.62 91 GLY A O 1
ATOM 688 N N . SER A 1 92 ? 1.610 -11.155 3.972 1.00 94.62 92 SER A N 1
ATOM 689 C CA . SER A 1 92 ? 1.203 -10.653 2.661 1.00 94.62 92 SER A CA 1
ATOM 690 C C . SER A 1 92 ? 2.421 -10.315 1.811 1.00 94.62 92 SER A C 1
ATOM 692 O O . SER A 1 92 ? 3.283 -9.534 2.224 1.00 94.62 92 SER A O 1
ATOM 694 N N . ASP A 1 93 ? 2.467 -10.852 0.594 1.00 91.56 93 ASP A N 1
ATOM 695 C CA . ASP A 1 93 ? 3.579 -10.662 -0.338 1.00 91.56 93 ASP A CA 1
ATOM 696 C C . ASP A 1 93 ? 3.868 -9.179 -0.595 1.00 91.56 93 ASP A C 1
ATOM 698 O O . ASP A 1 93 ? 5.036 -8.783 -0.607 1.00 91.56 93 ASP A O 1
ATOM 702 N N . VAL A 1 94 ? 2.834 -8.336 -0.709 1.00 90.69 94 VAL A N 1
ATOM 703 C CA . VAL A 1 94 ? 3.020 -6.883 -0.875 1.00 90.69 94 VAL A CA 1
ATOM 704 C C . VAL A 1 94 ? 3.880 -6.277 0.237 1.00 90.69 94 VAL A C 1
ATOM 706 O O . VAL A 1 94 ? 4.813 -5.541 -0.059 1.00 90.69 94 VAL A O 1
ATOM 709 N N . VAL A 1 95 ? 3.665 -6.637 1.504 1.00 91.69 95 VAL A N 1
ATOM 710 C CA . VAL A 1 95 ? 4.450 -6.109 2.636 1.00 91.69 95 VAL A CA 1
ATOM 711 C C . VAL A 1 95 ? 5.826 -6.763 2.697 1.00 91.69 95 VAL A C 1
ATOM 713 O O . VAL A 1 95 ? 6.831 -6.089 2.957 1.00 91.69 95 VAL A O 1
ATOM 716 N N . ILE A 1 96 ? 5.897 -8.067 2.411 1.00 89.38 96 ILE A N 1
ATOM 717 C CA . ILE A 1 96 ? 7.148 -8.828 2.454 1.00 89.38 96 ILE A CA 1
ATOM 718 C C . ILE A 1 96 ? 8.189 -8.228 1.501 1.00 89.38 96 ILE A C 1
ATOM 720 O O . ILE A 1 96 ? 9.366 -8.105 1.860 1.00 89.38 96 ILE A O 1
ATOM 724 N N . ARG A 1 97 ? 7.758 -7.822 0.301 1.00 86.00 97 ARG A N 1
ATOM 725 C CA . ARG A 1 97 ? 8.619 -7.232 -0.742 1.00 86.00 97 ARG A CA 1
ATOM 726 C C . ARG A 1 97 ? 9.075 -5.813 -0.420 1.00 86.00 97 ARG A C 1
ATOM 728 O O . ARG A 1 97 ? 10.149 -5.411 -0.866 1.00 86.00 97 ARG A O 1
ATOM 735 N N . LEU A 1 98 ? 8.294 -5.066 0.354 1.00 83.56 98 LEU A N 1
ATOM 736 C CA . LEU A 1 98 ? 8.636 -3.704 0.749 1.00 83.56 98 LEU A CA 1
ATOM 737 C C . LEU A 1 98 ? 9.739 -3.696 1.824 1.00 83.56 98 LEU A C 1
ATOM 739 O O . LEU A 1 98 ? 10.777 -3.057 1.654 1.00 83.56 98 LEU A O 1
ATOM 743 N N . LYS A 1 99 ? 9.569 -4.480 2.898 1.00 70.69 99 LYS A N 1
ATOM 744 C CA . LYS A 1 99 ? 10.538 -4.555 4.014 1.00 70.69 99 LYS A CA 1
ATOM 745 C C . LYS A 1 99 ? 11.682 -5.545 3.776 1.00 70.69 99 LYS A C 1
ATOM 747 O O . LYS A 1 99 ? 12.624 -5.568 4.565 1.00 70.69 99 LYS A O 1
ATOM 752 N N . ASN A 1 100 ? 11.604 -6.339 2.703 1.00 65.38 100 ASN A N 1
ATOM 753 C CA . ASN A 1 100 ? 12.578 -7.364 2.332 1.00 65.38 100 ASN A CA 1
ATOM 754 C C . ASN A 1 100 ? 12.948 -8.257 3.521 1.00 65.38 100 ASN A C 1
ATOM 756 O O . ASN A 1 100 ? 14.088 -8.267 3.989 1.00 65.38 100 ASN A O 1
ATOM 760 N N . TYR A 1 101 ? 11.966 -9.009 4.019 1.00 58.72 101 TYR A N 1
ATOM 761 C CA . TYR A 1 101 ? 12.148 -9.956 5.123 1.00 58.72 101 TYR A CA 1
ATOM 762 C C . TYR A 1 101 ? 13.084 -11.116 4.731 1.00 58.72 101 TYR A C 1
ATOM 764 O O . TYR A 1 101 ? 12.652 -12.237 4.484 1.00 58.72 101 TYR A O 1
ATOM 772 N N . GLY A 1 102 ? 14.387 -10.854 4.645 1.00 47.09 102 GLY A N 1
ATOM 773 C CA . GLY A 1 102 ? 15.431 -11.870 4.514 1.00 47.09 102 GLY A CA 1
ATOM 774 C C . GLY A 1 102 ? 15.493 -12.605 3.172 1.00 47.09 102 GLY A C 1
ATOM 775 O O . GLY A 1 102 ? 16.193 -13.608 3.083 1.00 47.09 102 GLY A O 1
ATOM 776 N N . THR A 1 103 ? 14.808 -12.134 2.124 1.00 54.34 103 THR A N 1
ATOM 777 C CA . THR A 1 103 ? 14.767 -12.836 0.821 1.00 54.34 103 THR A CA 1
ATOM 778 C C . THR A 1 103 ? 15.995 -12.595 -0.066 1.00 54.34 103 THR A C 1
ATOM 780 O O . THR A 1 103 ? 16.142 -13.244 -1.098 1.00 54.34 103 THR A O 1
ATOM 783 N N . GLY A 1 104 ? 16.885 -11.667 0.315 1.00 50.06 104 GLY A N 1
ATOM 784 C CA . GLY A 1 104 ? 18.070 -11.305 -0.475 1.00 50.06 104 GLY A CA 1
ATOM 785 C C . GLY A 1 104 ? 17.762 -10.479 -1.731 1.00 50.06 104 GLY A C 1
ATOM 786 O O . GLY A 1 104 ? 18.647 -10.272 -2.559 1.00 50.06 104 GLY A O 1
ATOM 787 N N . LEU A 1 105 ? 16.522 -10.008 -1.881 1.00 58.16 105 LEU A N 1
ATOM 788 C CA . LEU A 1 105 ? 16.097 -9.111 -2.956 1.00 58.16 105 LEU A CA 1
ATOM 789 C C . LEU A 1 105 ? 16.309 -7.647 -2.544 1.00 58.16 105 LEU A C 1
ATOM 791 O O . LEU A 1 105 ? 16.710 -7.372 -1.422 1.00 58.16 105 LEU A O 1
ATOM 795 N N . THR A 1 106 ? 16.102 -6.686 -3.440 1.00 64.44 106 THR A N 1
ATOM 796 C CA . THR A 1 106 ? 16.093 -5.256 -3.077 1.00 64.44 106 THR A CA 1
ATOM 797 C C . THR A 1 106 ? 14.703 -4.879 -2.565 1.00 64.44 106 THR A C 1
ATOM 799 O O . THR A 1 106 ? 13.714 -5.400 -3.081 1.00 64.44 106 THR A O 1
ATOM 802 N N . ASN A 1 107 ? 14.618 -3.985 -1.573 1.00 76.12 107 ASN A N 1
ATOM 803 C CA . ASN A 1 107 ? 13.341 -3.415 -1.134 1.00 76.12 107 ASN A CA 1
ATOM 804 C C . ASN A 1 107 ? 12.624 -2.791 -2.333 1.00 76.12 107 ASN A C 1
ATOM 806 O O . ASN A 1 107 ? 13.250 -2.080 -3.123 1.00 76.12 107 ASN A O 1
ATOM 810 N N . MET A 1 108 ? 11.324 -3.038 -2.457 1.00 82.31 108 MET A N 1
ATOM 811 C CA . MET A 1 108 ? 10.507 -2.304 -3.418 1.00 82.31 108 MET A CA 1
ATOM 812 C C . MET A 1 108 ? 10.168 -0.899 -2.879 1.00 82.31 108 MET A C 1
ATOM 814 O O . MET A 1 108 ? 9.947 -0.758 -1.674 1.00 82.31 108 MET A O 1
ATOM 818 N N . PRO A 1 109 ? 10.115 0.132 -3.746 1.00 85.94 109 PRO A N 1
ATOM 819 C CA . PRO A 1 109 ? 10.315 0.070 -5.195 1.00 85.94 109 PRO A CA 1
ATOM 820 C C . PRO A 1 109 ? 11.802 0.009 -5.580 1.00 85.94 109 PRO A C 1
ATOM 822 O O . PRO A 1 109 ? 12.638 0.736 -5.045 1.00 85.94 109 PRO A O 1
ATOM 825 N N . LYS A 1 110 ? 12.131 -0.855 -6.545 1.00 77.06 110 LYS A N 1
ATOM 826 C CA . LYS A 1 110 ? 13.496 -1.004 -7.053 1.00 77.06 110 LYS A CA 1
ATOM 827 C C . LYS A 1 110 ? 13.883 0.252 -7.840 1.00 77.06 110 LYS A C 1
ATOM 829 O O . LYS A 1 110 ? 13.175 0.636 -8.763 1.00 77.06 110 LYS A O 1
ATOM 834 N N . ASP A 1 111 ? 14.994 0.876 -7.461 1.00 79.12 111 ASP A N 1
ATOM 835 C CA . ASP A 1 111 ? 15.541 2.092 -8.083 1.00 79.12 111 ASP A CA 1
AT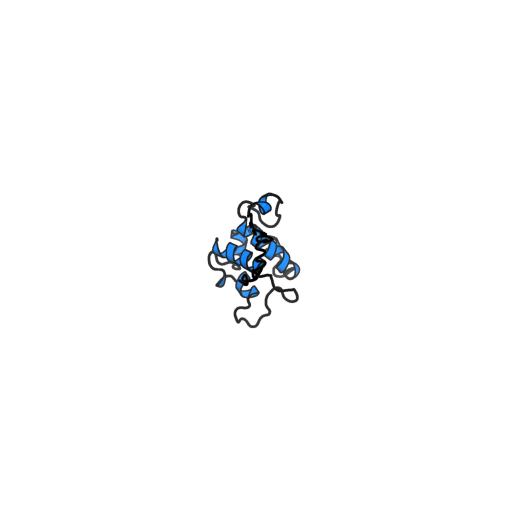OM 836 C C . ASP A 1 111 ? 14.700 3.375 -7.890 1.00 79.12 111 ASP A C 1
ATOM 838 O O . ASP A 1 111 ? 14.991 4.405 -8.500 1.00 79.12 111 ASP A O 1
ATOM 842 N N . ALA A 1 112 ? 13.714 3.356 -6.985 1.00 80.19 112 ALA A N 1
ATOM 843 C CA . ALA A 1 112 ? 13.024 4.554 -6.504 1.00 80.19 112 ALA A CA 1
ATOM 844 C C . ALA A 1 112 ? 13.231 4.726 -4.988 1.00 80.19 112 ALA A C 1
ATOM 846 O O . ALA A 1 112 ? 13.687 3.799 -4.312 1.00 80.19 112 ALA A O 1
ATOM 847 N N . PRO A 1 113 ? 12.918 5.906 -4.418 1.00 83.44 113 PRO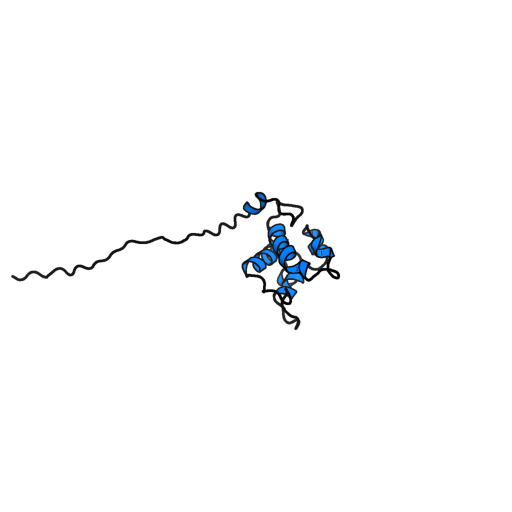 A N 1
ATOM 848 C CA . PRO A 1 113 ? 12.918 6.073 -2.972 1.00 83.44 113 PRO A CA 1
ATOM 849 C C . PRO A 1 113 ? 12.019 5.033 -2.298 1.00 83.44 113 PRO A C 1
ATOM 851 O O . PRO A 1 113 ? 10.930 4.731 -2.789 1.00 83.44 113 PRO A O 1
ATOM 854 N N . ALA A 1 114 ? 12.468 4.521 -1.152 1.00 84.88 114 ALA A N 1
ATOM 855 C CA . ALA A 1 114 ? 11.621 3.704 -0.296 1.00 84.88 114 ALA A CA 1
ATOM 856 C C . ALA A 1 114 ? 10.364 4.489 0.111 1.00 84.88 114 ALA A C 1
ATOM 858 O O . ALA A 1 114 ? 10.407 5.718 0.232 1.00 84.88 114 ALA A O 1
ATOM 859 N N . LEU A 1 115 ? 9.268 3.765 0.344 1.00 87.62 115 LEU A N 1
ATOM 860 C CA . LEU A 1 115 ? 8.046 4.350 0.890 1.00 87.62 115 LEU A CA 1
ATOM 861 C C . LEU A 1 115 ? 8.339 5.065 2.219 1.00 87.62 115 LEU A C 1
ATOM 863 O O . LEU A 1 115 ? 9.178 4.617 3.010 1.00 87.62 115 LEU A O 1
ATOM 867 N N . SER A 1 116 ? 7.631 6.165 2.469 1.00 90.06 116 SER A N 1
ATOM 868 C CA . SER A 1 116 ? 7.614 6.804 3.787 1.00 90.06 116 SER A CA 1
ATOM 869 C C . SER A 1 116 ? 6.932 5.898 4.817 1.00 90.06 116 SER A C 1
ATOM 871 O O . SER A 1 116 ? 6.180 4.992 4.457 1.00 90.06 116 SER A O 1
ATOM 873 N N . GLN A 1 117 ? 7.162 6.145 6.110 1.00 88.62 117 GLN A N 1
ATOM 874 C CA . GLN A 1 117 ? 6.488 5.376 7.162 1.00 88.62 117 GLN A CA 1
ATOM 875 C C . GLN A 1 117 ? 4.958 5.474 7.038 1.00 88.62 117 GLN A C 1
ATOM 877 O O . GLN A 1 117 ? 4.285 4.454 7.093 1.00 88.62 117 GLN A O 1
ATOM 882 N N . ASP A 1 118 ? 4.427 6.663 6.752 1.00 90.81 118 ASP A N 1
ATOM 883 C CA . ASP A 1 118 ? 2.989 6.871 6.557 1.00 90.81 118 ASP A CA 1
ATOM 884 C C . ASP A 1 118 ? 2.434 6.064 5.366 1.00 90.81 118 ASP A C 1
ATOM 886 O O . ASP A 1 118 ? 1.329 5.529 5.426 1.00 90.81 118 ASP A O 1
ATOM 890 N N . GLU A 1 119 ? 3.193 5.952 4.269 1.00 91.12 119 GLU A N 1
ATOM 891 C CA . GLU A 1 119 ? 2.814 5.143 3.100 1.00 91.12 119 GLU A CA 1
ATOM 892 C C . GLU A 1 119 ? 2.798 3.643 3.432 1.00 91.12 119 GLU A C 1
ATOM 894 O O . GLU A 1 119 ? 1.895 2.923 3.002 1.00 91.12 119 GLU A O 1
ATOM 899 N N . TYR A 1 120 ? 3.761 3.177 4.232 1.00 92.00 120 TYR A N 1
ATOM 900 C CA . TYR A 1 120 ? 3.761 1.819 4.778 1.00 92.00 120 TYR A CA 1
ATOM 901 C C . TYR A 1 120 ? 2.556 1.563 5.684 1.00 92.00 120 TYR A C 1
ATOM 903 O O . TYR A 1 120 ? 1.888 0.538 5.543 1.00 92.00 120 TYR A O 1
ATOM 911 N N . ASP A 1 121 ? 2.269 2.495 6.589 1.00 93.19 121 ASP A N 1
ATOM 912 C CA . ASP A 1 121 ? 1.213 2.356 7.587 1.00 93.19 121 ASP A CA 1
ATOM 913 C C . ASP A 1 121 ? -0.168 2.284 6.931 1.00 93.19 121 ASP A C 1
ATOM 915 O O . ASP A 1 121 ? -1.010 1.510 7.386 1.00 93.19 121 ASP A O 1
ATOM 919 N N . LYS A 1 122 ? -0.398 3.004 5.823 1.00 94.31 122 LYS A N 1
ATOM 920 C CA . LYS A 1 122 ? -1.624 2.874 5.012 1.00 94.31 122 LYS A CA 1
ATOM 921 C C . LYS A 1 122 ? -1.835 1.437 4.527 1.00 94.31 122 LYS A C 1
ATOM 923 O O . LYS A 1 122 ? -2.924 0.889 4.683 1.00 94.31 122 LYS A O 1
ATOM 928 N N . ILE A 1 123 ? -0.788 0.807 3.989 1.00 95.44 123 ILE A N 1
ATOM 929 C CA . ILE A 1 123 ? -0.850 -0.571 3.478 1.00 95.44 123 ILE A CA 1
ATOM 930 C C . ILE A 1 123 ? -1.052 -1.566 4.628 1.00 95.44 123 ILE A C 1
ATOM 932 O O . ILE A 1 123 ? -1.917 -2.436 4.540 1.00 95.44 123 ILE A O 1
ATOM 936 N N . GLU A 1 124 ? -0.294 -1.444 5.721 1.00 95.50 124 GLU A N 1
ATOM 937 C CA . GLU A 1 124 ? -0.420 -2.359 6.864 1.00 95.50 124 GLU A CA 1
ATOM 938 C C . GLU A 1 124 ? -1.768 -2.213 7.578 1.00 95.50 124 GLU A C 1
ATOM 940 O O . GLU A 1 124 ? -2.366 -3.219 7.960 1.00 95.50 124 GLU A O 1
ATOM 945 N N . THR A 1 125 ? -2.271 -0.987 7.734 1.00 96.00 125 THR A N 1
ATOM 946 C CA . THR A 1 125 ? -3.577 -0.710 8.352 1.00 96.00 125 THR A CA 1
ATOM 947 C C . THR A 1 125 ? -4.709 -1.292 7.524 1.00 96.00 125 THR A C 1
ATOM 949 O O . THR A 1 125 ? -5.588 -1.942 8.086 1.00 96.00 125 THR A O 1
ATOM 952 N N . TRP A 1 126 ? -4.669 -1.108 6.203 1.00 97.00 126 TRP A N 1
ATOM 953 C CA . TRP A 1 126 ? -5.638 -1.714 5.299 1.00 97.00 126 TRP A CA 1
ATOM 954 C C . TRP A 1 126 ? -5.617 -3.238 5.393 1.00 97.00 126 TRP A C 1
ATOM 956 O O . TRP A 1 126 ? -6.648 -3.831 5.667 1.00 97.00 126 TRP A O 1
ATOM 966 N N . ILE A 1 127 ? -4.458 -3.889 5.254 1.00 97.62 127 ILE A N 1
ATOM 967 C CA . ILE A 1 127 ? -4.399 -5.361 5.287 1.00 97.62 127 ILE A CA 1
ATOM 968 C C . ILE A 1 127 ? -4.847 -5.917 6.646 1.00 97.62 127 ILE A C 1
ATOM 970 O O . ILE A 1 127 ? -5.494 -6.961 6.697 1.00 97.62 127 ILE A O 1
ATOM 974 N N . ASN A 1 128 ? -4.533 -5.226 7.745 1.00 97.50 128 ASN A N 1
ATOM 975 C CA . ASN A 1 128 ? -5.007 -5.595 9.079 1.00 97.50 128 ASN A CA 1
ATOM 976 C C . ASN A 1 128 ? -6.528 -5.451 9.251 1.00 97.50 128 ASN A C 1
ATOM 978 O O . ASN A 1 128 ? -7.083 -6.125 10.116 1.00 97.50 128 ASN A O 1
ATOM 982 N N . SER A 1 129 ? -7.186 -4.559 8.502 1.00 96.00 129 SER A N 1
ATOM 983 C CA . SER A 1 129 ? -8.632 -4.321 8.604 1.00 96.00 129 SER A CA 1
ATOM 984 C C . SER A 1 129 ? -9.478 -5.230 7.706 1.00 96.00 129 SER A C 1
ATOM 986 O O . SER A 1 129 ? -10.705 -5.205 7.834 1.00 96.00 129 SER A O 1
ATOM 988 N N . LEU A 1 130 ? -8.837 -6.005 6.818 1.00 94.12 130 LEU A N 1
ATOM 989 C CA . LEU A 1 130 ? -9.467 -6.984 5.921 1.00 94.12 130 LEU A CA 1
ATOM 990 C C . LEU A 1 130 ? -10.054 -8.199 6.645 1.00 94.12 130 LEU A C 1
ATOM 992 O O . LEU A 1 130 ? -9.407 -8.708 7.587 1.00 94.12 130 LEU A O 1
#

Foldseek 3Di:
DDDDDDDPPPPPPDDDDPPPPPPPPPVLCVLVVDVQPQADDSVLSLSSLLSVLCLVFPQVVVPPVNVCSNVPRDPCSCVVVQQADALCLVNHVVNCQQVVPPPPDDHPPDPDDRDDPVNSCSNNVSSNVD

Sequence (130 aa):
MKRIVSLKIYIVVATLVASCGQSFNSNTTDYLLLPSNYCEDQSNTSLCEANEVLQTKCTSCHEGYHDTWAAYSTNAAWIESGLVVAGNPAGSDVVIRLKNYGTGLTNMPKDAPALSQDEYDKIETWINSL

pLDDT: mean 78.06, std 17.82, range [47.09, 97.81]

Radius of gyration: 24.3 Å; chains: 1; bounding box: 37×65×77 Å

Secondary structure (DSSP, 8-state):
--PPPP---------------------TTGGGTS--TT-S-TT-HHHHHHHHHHHHHTGGGSTTTSGGGGG--SHHHHHHTTS--TT-GGG-HHHHHHHT-SSSSPPSSTTSPPPPHHHHHHHHHHHHH-